Protein AF-A0A140GRF7-F1 (afdb_monomer)

Organism: Clostridium perfringens (NCBI:txid1502)

Nearest PDB structures (foldseek):
  6ee1-assembly1_D  TM=3.118E-01  e=5.012E+00  Mycobacterium tuberculosis CDC1551
  6ee1-assembly1_C  TM=3.138E-01  e=5.960E+00  Mycobacterium tuberculosis CDC1551
  3hdj-assembly1_B  TM=3.212E-01  e=6.315E+00  Bordetella pertussis

Foldseek 3Di:
DDDDDDPVVVVVVVVVVVVVVVVVVVVVVVVVVVVVVVVVVVVVVVVVVVVVVVVVVVVPPDPDPCCVPPVVVLLVVLLVVVPPAWDKDWDWLDAPQRKIKIWTHGRPDDPQKIWIWIWGDDPVVRFIKTFAPAFDDQPDDPPDSSNVRDDRGDIDTQDPDSVVNNVRTDIGHDD

Structure (mmCIF, N/CA/C/O backbone):
data_AF-A0A140GRF7-F1
#
_entry.id   AF-A0A140GRF7-F1
#
loop_
_atom_site.group_PDB
_atom_site.id
_atom_site.type_symbol
_atom_site.label_atom_id
_atom_site.label_alt_id
_atom_site.label_comp_id
_atom_site.label_asym_id
_atom_site.label_entity_id
_atom_site.label_seq_id
_atom_site.pdbx_PDB_ins_code
_atom_site.Cartn_x
_atom_site.Cartn_y
_atom_site.Cartn_z
_atom_site.occupancy
_atom_site.B_iso_or_equiv
_atom_site.auth_seq_id
_atom_site.auth_comp_id
_atom_site.auth_asym_id
_atom_site.auth_atom_id
_atom_site.pdbx_PDB_model_num
ATOM 1 N N . MET A 1 1 ? -30.988 18.432 70.268 1.00 52.75 1 MET A N 1
ATOM 2 C CA . MET A 1 1 ? -31.662 17.117 70.269 1.00 52.75 1 MET A CA 1
ATOM 3 C C . MET A 1 1 ? -32.987 17.301 70.983 1.00 52.75 1 MET A C 1
ATOM 5 O O . MET A 1 1 ? -32.972 17.925 72.034 1.00 52.75 1 MET A O 1
ATOM 9 N N . LYS A 1 2 ? -34.113 16.881 70.394 1.00 61.62 2 LYS A N 1
ATOM 10 C CA . LYS A 1 2 ? -35.388 16.834 71.127 1.00 61.62 2 LYS A CA 1
ATOM 11 C C . LYS A 1 2 ? -35.258 15.767 72.218 1.00 61.62 2 LYS A C 1
ATOM 13 O O . LYS A 1 2 ? -34.763 14.684 71.921 1.00 61.62 2 LYS A O 1
ATOM 18 N N . GLU A 1 3 ? -35.646 16.080 73.451 1.00 64.44 3 GLU A N 1
ATOM 19 C CA . GLU A 1 3 ? -35.805 15.063 74.495 1.00 64.44 3 GLU A CA 1
ATOM 20 C C . GLU A 1 3 ? -37.035 14.222 74.158 1.00 64.44 3 GLU A C 1
ATOM 22 O O . GLU A 1 3 ? -38.134 14.754 74.007 1.00 64.44 3 GLU A O 1
ATOM 27 N N . ILE A 1 4 ? -36.817 12.923 73.967 1.00 63.06 4 ILE A N 1
ATOM 28 C CA . ILE A 1 4 ? -37.869 11.948 73.702 1.00 63.06 4 ILE A CA 1
ATOM 29 C C . ILE A 1 4 ? -38.351 11.440 75.059 1.00 63.06 4 ILE A C 1
ATOM 31 O O . ILE A 1 4 ? -37.579 10.835 75.802 1.00 63.06 4 ILE A O 1
ATOM 35 N N . ASN A 1 5 ? -39.612 11.701 75.391 1.00 72.19 5 ASN A N 1
ATOM 36 C CA . ASN A 1 5 ? -40.144 11.525 76.744 1.00 72.19 5 ASN A CA 1
ATOM 37 C C . ASN A 1 5 ? -41.059 10.301 76.876 1.00 72.19 5 ASN A C 1
ATOM 39 O O . ASN A 1 5 ? -41.573 10.028 77.962 1.00 72.19 5 ASN A O 1
ATOM 43 N N . SER A 1 6 ? -41.270 9.535 75.798 1.00 85.06 6 SER A N 1
ATOM 44 C CA . SER A 1 6 ? -42.058 8.301 75.855 1.00 85.06 6 SER A CA 1
ATOM 45 C C . SER A 1 6 ? -41.607 7.229 74.862 1.00 85.06 6 SER A C 1
ATOM 47 O O . SER A 1 6 ? -41.102 7.514 73.777 1.00 85.06 6 SER A O 1
ATOM 49 N N . LEU A 1 7 ? -41.884 5.967 75.199 1.00 84.50 7 LEU A N 1
ATOM 50 C CA . LEU A 1 7 ? -41.664 4.821 74.312 1.00 84.50 7 LEU A CA 1
ATOM 51 C C . LEU A 1 7 ? -42.411 4.961 72.971 1.00 84.50 7 LEU A C 1
ATOM 53 O O . LEU A 1 7 ? -41.923 4.503 71.942 1.00 84.50 7 LEU A O 1
ATOM 57 N N . SER A 1 8 ? -43.575 5.616 72.973 1.00 87.69 8 SER A N 1
ATOM 58 C CA . SER A 1 8 ? -44.377 5.826 71.762 1.00 87.69 8 SER A CA 1
ATOM 59 C C . SER A 1 8 ? -43.686 6.730 70.735 1.00 87.69 8 SER A C 1
ATOM 61 O O . SER A 1 8 ? -43.761 6.471 69.537 1.00 87.69 8 SER A O 1
ATOM 63 N N . GLU A 1 9 ? -42.948 7.741 71.196 1.00 86.31 9 GLU A N 1
ATOM 64 C CA . GLU A 1 9 ? -42.172 8.631 70.330 1.00 86.31 9 GLU A CA 1
ATOM 65 C C . GLU A 1 9 ? -40.970 7.897 69.717 1.00 86.31 9 GLU A C 1
ATOM 67 O O . GLU A 1 9 ? -40.726 8.037 68.521 1.00 86.31 9 GLU A O 1
ATOM 72 N N . ILE A 1 10 ? -40.295 7.036 70.492 1.00 85.94 10 ILE A N 1
ATOM 73 C CA . ILE A 1 10 ? -39.202 6.177 69.998 1.00 85.94 10 ILE A CA 1
ATOM 74 C C . ILE A 1 10 ? -39.708 5.229 68.900 1.00 85.94 10 ILE A C 1
ATOM 76 O O . ILE A 1 10 ? -39.073 5.092 67.855 1.00 85.94 10 ILE A O 1
ATOM 80 N N . ILE A 1 11 ? -40.860 4.583 69.115 1.00 89.88 11 ILE A N 1
ATOM 81 C CA . ILE A 1 11 ? -41.463 3.665 68.134 1.00 89.88 11 ILE A CA 1
ATOM 82 C C . ILE A 1 11 ? -41.846 4.410 66.848 1.00 89.88 11 ILE A C 1
ATOM 84 O O . ILE A 1 11 ? -41.610 3.898 65.751 1.00 89.88 11 ILE A O 1
ATOM 88 N N . ASN A 1 12 ? -42.394 5.622 66.964 1.00 90.31 12 ASN A N 1
ATOM 89 C CA . ASN A 1 12 ? -42.748 6.439 65.804 1.00 90.31 12 ASN A CA 1
ATOM 90 C C . ASN A 1 12 ? -41.513 6.880 65.006 1.00 90.31 12 ASN A C 1
ATOM 92 O O . ASN A 1 12 ? -41.519 6.762 63.782 1.00 90.31 12 ASN A O 1
ATOM 96 N N . GLU A 1 13 ? -40.441 7.336 65.662 1.00 88.38 13 GLU A N 1
ATOM 97 C CA . GLU A 1 13 ? -39.194 7.693 64.969 1.00 88.38 13 GLU A CA 1
ATOM 98 C C . GLU A 1 13 ? -38.559 6.487 64.268 1.00 88.38 13 GLU A C 1
ATOM 100 O O . GLU A 1 13 ? -38.152 6.594 63.111 1.00 88.38 13 GLU A O 1
ATOM 105 N N . TYR A 1 14 ? -38.532 5.323 64.925 1.00 89.19 14 TYR A N 1
ATOM 106 C CA . TYR A 1 14 ? -38.037 4.093 64.310 1.00 89.19 14 TYR A CA 1
ATOM 107 C C . TYR A 1 14 ? -38.872 3.689 63.088 1.00 89.19 14 TYR A C 1
ATOM 109 O O . TYR A 1 14 ? -38.311 3.336 62.054 1.00 89.19 14 TYR A O 1
ATOM 117 N N . SER A 1 15 ? -40.202 3.793 63.174 1.00 91.44 15 SER A N 1
ATOM 118 C CA . SER A 1 15 ? -41.106 3.468 62.061 1.00 91.44 15 SER A CA 1
ATOM 119 C C . SER A 1 15 ? -40.879 4.386 60.855 1.00 91.44 15 SER A C 1
ATOM 121 O O . SER A 1 15 ? -40.765 3.902 59.731 1.00 91.44 15 SER A O 1
ATOM 123 N N . LEU A 1 16 ? -40.714 5.694 61.088 1.00 92.25 16 LEU A N 1
ATOM 124 C CA . LEU A 1 16 ? -40.375 6.662 60.038 1.00 92.25 16 LEU A CA 1
ATOM 125 C C . LEU A 1 16 ? -39.016 6.366 59.392 1.00 92.25 16 LEU A C 1
ATOM 127 O O . LEU A 1 16 ? -38.843 6.529 58.184 1.00 92.25 16 LEU A O 1
ATOM 131 N N . GLU A 1 17 ? -38.033 5.936 60.180 1.00 91.50 17 GLU A N 1
ATOM 132 C CA . GLU A 1 17 ? -36.715 5.592 59.652 1.00 91.50 17 GLU A CA 1
ATOM 133 C C . GLU A 1 17 ? -36.764 4.295 58.826 1.00 91.50 17 GLU A C 1
ATOM 135 O O . GLU A 1 17 ? -36.156 4.227 57.757 1.00 91.50 17 GLU A O 1
ATOM 140 N N . VAL A 1 18 ? -37.550 3.299 59.249 1.00 92.44 18 VAL A N 1
ATOM 141 C CA . VAL A 1 18 ? -37.815 2.069 58.480 1.00 92.44 18 VAL A CA 1
ATOM 142 C C . VAL A 1 18 ? -38.468 2.392 57.131 1.00 92.44 18 VAL A C 1
ATOM 144 O O . VAL A 1 18 ? -38.033 1.858 56.109 1.00 92.44 18 VAL A O 1
ATOM 147 N N . GLU A 1 19 ? -39.450 3.298 57.096 1.00 92.75 19 GLU A N 1
ATOM 148 C CA . GLU A 1 19 ? -40.074 3.761 55.847 1.00 92.75 19 GLU A CA 1
ATOM 149 C C . GLU A 1 19 ? -39.051 4.428 54.916 1.00 92.75 19 GLU A C 1
ATOM 151 O O . GLU A 1 19 ? -38.924 4.034 53.754 1.00 92.75 19 GLU A O 1
ATOM 156 N N . ARG A 1 20 ? -38.227 5.351 55.431 1.00 91.31 20 ARG A N 1
ATOM 157 C CA . ARG A 1 20 ? -37.149 5.993 54.652 1.00 91.31 20 ARG A CA 1
ATOM 158 C C . ARG A 1 20 ? -36.136 4.988 54.110 1.00 91.31 20 ARG A C 1
ATOM 160 O O . ARG A 1 20 ? -35.628 5.154 52.998 1.00 91.31 20 ARG A O 1
ATOM 167 N N . PHE A 1 21 ? -35.794 3.963 54.890 1.00 92.62 21 PHE A N 1
ATOM 168 C CA . PHE A 1 21 ? -34.916 2.888 54.431 1.00 92.62 21 PHE A CA 1
ATOM 169 C C . PHE A 1 21 ? -35.569 2.058 53.323 1.00 92.62 21 PHE A C 1
ATOM 171 O O . PHE A 1 21 ? -34.885 1.726 52.352 1.00 92.62 21 PHE A O 1
ATOM 178 N N . SER A 1 22 ? -36.869 1.772 53.428 1.00 93.19 22 SER A N 1
ATOM 179 C CA . SER A 1 22 ? -37.621 1.082 52.376 1.00 93.19 22 SER A CA 1
ATOM 180 C C . SER A 1 22 ? -37.616 1.882 51.072 1.00 93.19 22 SER A C 1
ATOM 182 O O . SER A 1 22 ? -37.253 1.343 50.030 1.00 93.19 22 SER A O 1
ATOM 184 N N . GLU A 1 23 ? -37.908 3.185 51.126 1.00 93.62 23 GLU A N 1
ATOM 185 C CA . GLU A 1 23 ? -37.894 4.059 49.943 1.00 93.62 23 GLU A CA 1
ATOM 186 C C . GLU A 1 23 ? -36.517 4.100 49.267 1.00 93.62 23 GLU A C 1
ATOM 188 O O . GLU A 1 23 ? -36.402 3.999 48.042 1.00 93.62 23 GLU A O 1
ATOM 193 N N . LYS A 1 24 ? -35.441 4.209 50.061 1.00 93.69 24 LYS A N 1
ATOM 194 C CA . LYS A 1 24 ? -34.067 4.152 49.542 1.00 93.69 24 LYS A CA 1
ATOM 195 C C . LYS A 1 24 ? -33.787 2.814 48.867 1.00 93.69 24 LYS A C 1
ATOM 197 O O . LYS A 1 24 ? -33.203 2.806 47.783 1.00 93.69 24 LYS A O 1
ATOM 202 N N . ARG A 1 25 ? -34.196 1.698 49.480 1.00 92.75 25 ARG A N 1
ATOM 203 C CA . ARG A 1 25 ? -34.016 0.356 48.912 1.00 92.75 25 ARG A CA 1
ATOM 204 C C . ARG A 1 25 ? -34.701 0.240 47.551 1.00 92.75 25 ARG A C 1
ATOM 206 O O . ARG A 1 25 ? -34.059 -0.202 46.604 1.00 92.75 25 ARG A O 1
ATOM 213 N N . ASP A 1 26 ? -35.931 0.728 47.429 1.00 95.12 26 ASP A N 1
ATOM 214 C CA . ASP A 1 26 ? -36.697 0.672 46.180 1.00 95.12 26 ASP A CA 1
ATOM 215 C C . ASP A 1 26 ? -36.046 1.503 45.059 1.00 95.12 26 ASP A C 1
ATOM 217 O O . ASP A 1 26 ? -36.032 1.097 43.893 1.00 95.12 26 ASP A O 1
ATOM 221 N N . ILE A 1 27 ? -35.461 2.663 45.389 1.00 94.75 27 ILE A N 1
ATOM 222 C CA . ILE A 1 27 ? -34.687 3.474 44.432 1.00 94.75 27 ILE A CA 1
ATOM 223 C C . ILE A 1 27 ? -33.435 2.719 43.972 1.00 94.75 27 ILE A C 1
ATOM 225 O O . ILE A 1 27 ? -33.131 2.699 42.775 1.00 94.75 27 ILE A O 1
ATOM 229 N N . TYR A 1 28 ? -32.704 2.096 44.901 1.00 93.94 28 TYR A N 1
ATOM 230 C CA . TYR A 1 28 ? -31.536 1.282 44.564 1.00 93.94 28 TYR A CA 1
ATOM 231 C C . TYR A 1 28 ? -31.912 0.108 43.663 1.00 93.94 28 TYR A C 1
ATOM 233 O O . TYR A 1 28 ? -31.258 -0.101 42.646 1.00 93.94 28 TYR A O 1
ATOM 241 N N . GLU A 1 29 ? -32.988 -0.604 43.978 1.00 95.88 29 GLU A N 1
ATOM 242 C CA . GLU A 1 29 ? -33.438 -1.767 43.215 1.00 95.88 29 GLU A CA 1
ATOM 243 C C . GLU A 1 29 ? -33.855 -1.385 41.786 1.00 95.88 29 GLU A C 1
ATOM 245 O O . GLU A 1 29 ? -33.417 -2.013 40.820 1.00 95.88 29 GLU A O 1
ATOM 250 N N . LYS A 1 30 ? -34.572 -0.264 41.613 1.00 95.44 30 LYS A N 1
ATOM 251 C CA . LYS A 1 30 ? -34.867 0.297 40.280 1.00 95.44 30 LYS A CA 1
ATOM 252 C C . LYS A 1 30 ? -33.601 0.661 39.504 1.00 95.44 30 LYS A C 1
ATOM 254 O O . LYS A 1 30 ? -33.528 0.444 38.292 1.00 95.44 30 LYS A O 1
ATOM 259 N N . ASN A 1 31 ? -32.599 1.226 40.178 1.00 94.75 31 ASN A N 1
A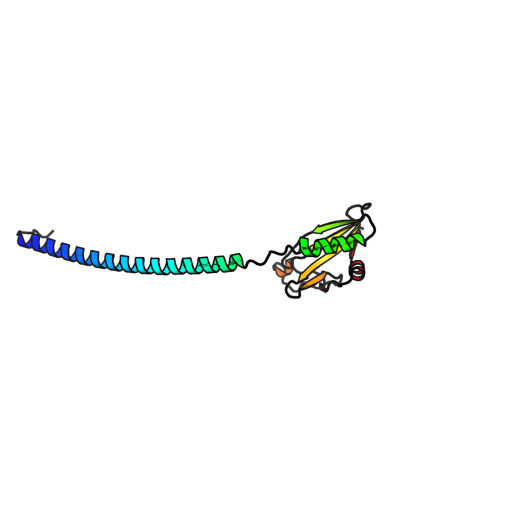TOM 260 C CA . ASN A 1 31 ? -31.328 1.556 39.541 1.00 94.75 31 ASN A CA 1
ATOM 261 C C . ASN A 1 31 ? -30.571 0.296 39.117 1.00 94.75 31 ASN A C 1
ATOM 263 O O . ASN A 1 31 ? -30.059 0.272 37.999 1.00 94.75 31 ASN A O 1
ATOM 267 N N . VAL A 1 32 ? -30.531 -0.744 39.952 1.00 95.50 32 VAL A N 1
ATOM 268 C CA . VAL A 1 32 ? -29.908 -2.035 39.620 1.00 95.50 32 VAL A CA 1
ATOM 269 C C . VAL A 1 32 ? -30.554 -2.622 38.366 1.00 95.50 32 VAL A C 1
ATOM 271 O O . VAL A 1 32 ? -29.853 -2.839 37.379 1.00 95.50 32 VAL A O 1
ATOM 274 N N . GLN A 1 33 ? -31.885 -2.722 38.330 1.00 96.00 33 GLN A N 1
ATOM 275 C CA . GLN A 1 33 ? -32.622 -3.233 37.165 1.00 96.00 33 GLN A CA 1
ATOM 276 C C . GLN A 1 33 ? -32.327 -2.437 35.884 1.00 96.00 33 GLN A C 1
ATOM 278 O O . GLN A 1 33 ? -32.138 -3.003 34.804 1.00 96.00 33 GLN A O 1
ATOM 283 N N . LYS A 1 34 ? -32.239 -1.103 35.985 1.00 95.88 34 LYS A N 1
ATOM 284 C CA . LYS A 1 34 ? -31.875 -0.245 34.847 1.00 95.88 34 LYS A CA 1
ATOM 285 C C . LYS A 1 34 ? -30.465 -0.548 34.330 1.00 95.88 34 LYS A C 1
ATOM 287 O O . LYS A 1 34 ? -30.255 -0.556 33.116 1.00 95.88 34 LYS A O 1
ATOM 292 N N . HIS A 1 35 ? -29.501 -0.773 35.221 1.00 95.62 35 HIS A N 1
ATOM 293 C CA . HIS A 1 35 ? -28.127 -1.089 34.830 1.00 95.62 35 HIS A CA 1
ATOM 294 C C . HIS A 1 35 ? -28.012 -2.502 34.254 1.00 95.62 35 HIS A C 1
ATOM 296 O O . HIS A 1 35 ? -27.353 -2.669 33.233 1.00 95.62 35 HIS A O 1
ATOM 302 N N . GLU A 1 36 ? -28.709 -3.489 34.815 1.00 97.12 36 GLU A N 1
ATOM 303 C CA . GLU A 1 36 ? -28.775 -4.851 34.267 1.00 97.12 36 GLU A CA 1
ATOM 304 C C . GLU A 1 36 ? -29.333 -4.861 32.837 1.00 97.12 36 GLU A C 1
ATOM 306 O O . GLU A 1 36 ? -28.758 -5.479 31.938 1.00 97.12 36 GLU A O 1
ATOM 311 N N . ALA A 1 37 ? -30.397 -4.092 32.582 1.00 95.81 37 ALA A N 1
ATOM 312 C CA . ALA A 1 37 ? -30.950 -3.939 31.238 1.00 95.81 37 ALA A CA 1
ATOM 313 C C . ALA A 1 37 ? -29.947 -3.298 30.258 1.00 95.81 37 ALA A C 1
ATOM 315 O O . ALA A 1 37 ? -29.867 -3.699 29.092 1.00 95.81 37 ALA A O 1
ATOM 316 N N . LEU A 1 38 ? -29.162 -2.315 30.716 1.00 96.62 38 LEU A N 1
ATOM 317 C CA . LEU A 1 38 ? -28.105 -1.697 29.911 1.00 96.62 38 LEU A CA 1
ATOM 318 C C . LEU A 1 38 ? -26.962 -2.673 29.622 1.00 96.62 38 LEU A C 1
ATOM 320 O O . LEU A 1 38 ? -26.524 -2.745 28.474 1.00 96.62 38 LEU A O 1
ATOM 324 N N . ILE A 1 39 ? -26.513 -3.434 30.621 1.00 96.69 39 ILE A N 1
ATOM 325 C CA . ILE A 1 39 ? -25.478 -4.464 30.465 1.00 96.69 39 ILE A CA 1
ATOM 326 C C . ILE A 1 39 ? -25.928 -5.476 29.411 1.00 96.69 39 ILE A C 1
ATOM 328 O O . ILE A 1 39 ? -25.243 -5.637 28.403 1.00 96.69 39 ILE A O 1
ATOM 332 N N . SER A 1 40 ? -27.133 -6.036 29.551 1.00 97.00 40 SER A N 1
ATOM 333 C CA . SER A 1 40 ? -27.671 -7.007 28.589 1.00 97.00 40 SER A CA 1
ATOM 334 C C . SER A 1 40 ? -27.768 -6.439 27.166 1.00 97.00 40 SER A C 1
ATOM 336 O O . SER A 1 40 ? -27.471 -7.120 26.179 1.00 97.00 40 SER A O 1
ATOM 338 N N . LYS A 1 41 ? -28.147 -5.161 27.026 1.00 96.81 41 LYS A N 1
ATOM 339 C CA . LYS A 1 41 ? -28.171 -4.477 25.726 1.00 96.81 41 LYS A CA 1
ATOM 340 C C . LYS A 1 41 ? -26.771 -4.373 25.114 1.00 96.81 41 LYS A C 1
ATOM 342 O O . LYS A 1 41 ? -26.615 -4.631 23.919 1.00 96.81 41 LYS A O 1
ATOM 347 N N . TYR A 1 42 ? -25.770 -3.975 25.896 1.00 97.06 42 TYR A N 1
ATOM 348 C CA . TYR A 1 42 ? -24.403 -3.818 25.402 1.00 97.06 42 TYR A CA 1
ATOM 349 C C . TYR A 1 42 ? -23.717 -5.155 25.123 1.00 97.06 42 TYR A C 1
ATOM 351 O O . TYR A 1 42 ? -23.004 -5.248 24.130 1.00 97.06 42 TYR A O 1
AT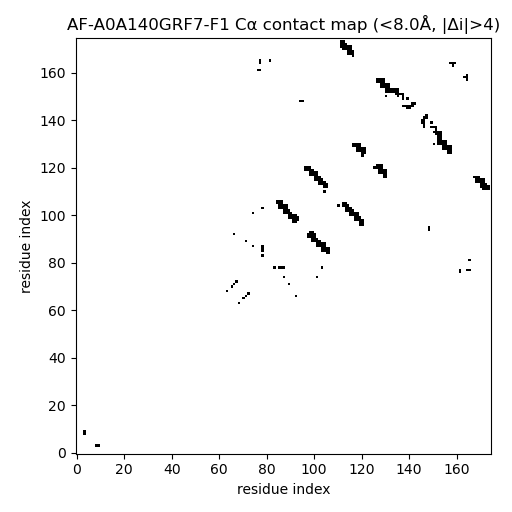OM 359 N N . GLU A 1 43 ? -23.983 -6.200 25.904 1.00 97.56 43 GLU A N 1
ATOM 360 C CA . GLU A 1 43 ? -23.493 -7.556 25.631 1.00 97.56 43 GLU A CA 1
ATOM 361 C C . GLU A 1 43 ? -23.958 -8.053 24.259 1.00 97.56 43 GLU A C 1
ATOM 363 O O . GLU A 1 43 ? -23.141 -8.484 23.445 1.00 97.56 43 GLU A O 1
ATOM 368 N N . LYS A 1 44 ? -25.249 -7.882 23.938 1.00 96.12 44 LYS A N 1
ATOM 369 C CA . LYS A 1 44 ? -25.786 -8.210 22.605 1.00 96.12 44 LYS A CA 1
ATOM 370 C C . LYS A 1 44 ? -25.114 -7.403 21.491 1.00 96.12 44 LYS A C 1
ATOM 372 O O . LYS A 1 44 ? -24.868 -7.926 20.405 1.00 96.12 44 LYS A O 1
ATOM 377 N N . LEU A 1 45 ? -24.811 -6.129 21.746 1.00 96.69 45 LEU A N 1
ATOM 378 C CA . LEU A 1 45 ? -24.127 -5.265 20.782 1.00 96.69 45 LEU A CA 1
ATOM 379 C C . LEU A 1 45 ? -22.676 -5.714 20.547 1.00 96.69 45 LEU A C 1
ATOM 381 O O . LEU A 1 45 ? -22.218 -5.738 19.406 1.00 96.69 45 LEU A O 1
ATOM 385 N N . ILE A 1 46 ? -21.962 -6.070 21.618 1.00 96.62 46 ILE A N 1
ATOM 386 C CA . ILE A 1 46 ? -20.593 -6.592 21.560 1.00 96.62 46 ILE A CA 1
ATOM 387 C C . ILE A 1 46 ? -20.570 -7.877 20.740 1.00 96.62 46 ILE A C 1
ATOM 389 O O . ILE A 1 46 ? -19.735 -8.000 19.847 1.00 96.62 46 ILE A O 1
ATOM 393 N N . GLU A 1 47 ? -21.505 -8.793 20.987 1.00 96.75 47 GLU A N 1
ATOM 394 C CA . GLU A 1 47 ? -21.561 -10.062 20.265 1.00 96.75 47 GLU A CA 1
ATOM 395 C C . GLU A 1 47 ? -21.847 -9.853 18.772 1.00 96.75 47 GLU A C 1
ATOM 397 O O . GLU A 1 47 ? -21.109 -10.338 17.916 1.00 96.75 47 GLU A O 1
ATOM 402 N N . SER A 1 48 ? -22.811 -8.986 18.441 1.00 95.38 48 SER A N 1
ATOM 403 C CA . SER A 1 48 ? -23.073 -8.598 17.048 1.00 95.38 48 SER A CA 1
ATOM 404 C C . SER A 1 48 ? -21.842 -7.995 16.356 1.00 95.38 48 SER A C 1
ATOM 406 O O . SER A 1 48 ? -21.583 -8.258 15.177 1.00 95.38 48 SER A O 1
ATOM 408 N N . HIS A 1 49 ? -21.063 -7.173 17.063 1.00 95.12 49 HIS A N 1
ATOM 409 C CA . HIS A 1 49 ? -19.831 -6.610 16.515 1.00 95.12 49 HIS A CA 1
ATOM 410 C C . HIS A 1 49 ? -18.722 -7.651 16.356 1.00 95.12 49 HIS A C 1
ATOM 412 O O . HIS A 1 49 ? -18.019 -7.602 15.346 1.00 95.12 49 HIS A O 1
ATOM 418 N N . LYS A 1 50 ? -18.584 -8.607 17.281 1.00 96.00 50 LYS A N 1
ATOM 419 C CA . LYS A 1 50 ? -17.634 -9.721 17.144 1.00 96.00 50 LYS A CA 1
ATOM 420 C C . LYS A 1 50 ? -17.930 -10.548 15.898 1.00 96.00 50 LYS A C 1
ATOM 422 O O . LYS A 1 50 ? -17.028 -10.734 15.086 1.00 96.00 50 LYS A O 1
ATOM 427 N N . GLU A 1 51 ? -19.188 -10.928 15.675 1.00 94.00 51 GLU A N 1
ATOM 428 C CA . GLU A 1 51 ? -19.587 -11.658 14.465 1.00 94.00 51 GLU A CA 1
ATOM 429 C C . GLU A 1 51 ? -19.276 -10.873 13.181 1.00 94.00 51 GLU A C 1
ATOM 431 O O . GLU A 1 51 ? -18.840 -11.437 12.175 1.00 94.00 51 GLU A O 1
ATOM 436 N N . LYS A 1 52 ? -19.494 -9.549 13.180 1.00 92.50 52 LYS A N 1
ATOM 437 C CA . LYS A 1 52 ? -19.142 -8.690 12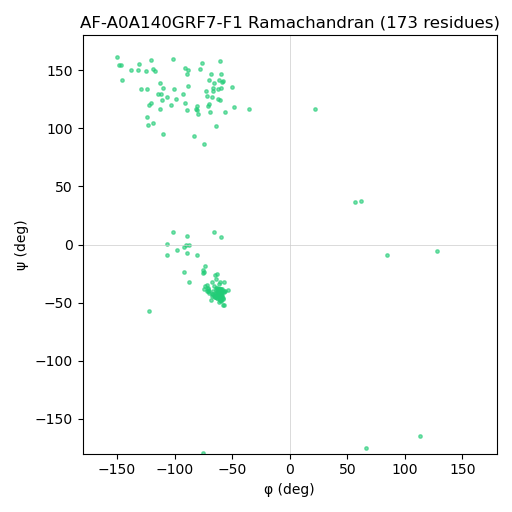.035 1.00 92.50 52 LYS A CA 1
ATOM 438 C C . LYS A 1 52 ? -17.635 -8.661 11.799 1.00 92.50 52 LYS A C 1
ATOM 440 O O . LYS A 1 52 ? -17.208 -8.769 10.651 1.00 92.50 52 LYS A O 1
ATOM 445 N N . ILE A 1 53 ? -16.839 -8.524 12.861 1.00 89.62 53 ILE A N 1
ATOM 446 C CA . ILE A 1 53 ? -15.374 -8.556 12.784 1.00 89.62 53 ILE A CA 1
ATOM 447 C C . ILE A 1 53 ? -14.905 -9.900 12.231 1.00 89.62 53 ILE A C 1
ATOM 449 O O . ILE A 1 53 ? -14.037 -9.914 11.364 1.00 89.62 53 ILE A O 1
ATOM 453 N N . GLU A 1 54 ? -15.492 -11.009 12.672 1.00 90.00 54 GLU A N 1
ATOM 454 C CA . GLU A 1 54 ? -15.157 -12.349 12.193 1.00 90.00 54 GLU A CA 1
ATOM 455 C C . GLU A 1 54 ? -15.511 -12.538 10.712 1.00 90.00 54 GLU A C 1
ATOM 457 O O . GLU A 1 54 ? -14.682 -12.974 9.915 1.00 90.00 54 GLU A O 1
ATOM 462 N N . LYS A 1 55 ? -16.702 -12.102 10.285 1.00 88.25 55 LYS A N 1
ATOM 463 C CA . LYS A 1 55 ? -17.087 -12.120 8.863 1.00 88.25 55 LYS A CA 1
ATOM 464 C C . LYS A 1 55 ? -16.147 -11.273 8.003 1.00 88.25 55 LYS A C 1
ATOM 466 O O . LYS A 1 55 ? -15.840 -11.656 6.876 1.00 88.25 55 LYS A O 1
ATOM 471 N N . LEU A 1 56 ? -15.693 -10.123 8.504 1.00 83.19 56 LEU A N 1
ATOM 472 C CA . LEU A 1 56 ? -14.734 -9.261 7.806 1.00 83.19 56 LEU A CA 1
ATOM 473 C C . LEU A 1 56 ? -13.314 -9.839 7.822 1.00 83.19 56 LEU A C 1
ATOM 475 O O . LEU A 1 56 ? -12.591 -9.703 6.837 1.00 83.19 56 LEU A O 1
ATOM 479 N N . SER A 1 57 ? -12.907 -10.497 8.909 1.00 78.56 57 SER A N 1
ATOM 480 C CA . SER A 1 57 ? -11.586 -11.110 9.034 1.00 78.56 57 SER A CA 1
ATOM 481 C C . SER A 1 57 ? -11.455 -12.340 8.136 1.00 78.56 57 SER A C 1
ATOM 483 O O . SER A 1 57 ? -10.438 -12.472 7.457 1.00 78.56 57 SER A O 1
ATOM 485 N N . ALA A 1 58 ? -12.505 -13.161 8.043 1.00 78.88 58 ALA A N 1
ATOM 486 C CA . ALA A 1 58 ? -12.603 -14.290 7.119 1.00 78.88 58 ALA A CA 1
ATOM 487 C C . ALA A 1 58 ? -12.598 -13.844 5.647 1.00 78.88 58 ALA A C 1
ATOM 489 O O . ALA A 1 58 ? -12.107 -14.555 4.776 1.00 78.88 58 ALA A O 1
ATOM 490 N N . LYS A 1 59 ? -13.106 -12.638 5.368 1.00 76.19 59 LYS A N 1
ATOM 491 C CA . LYS A 1 59 ? -13.095 -12.015 4.038 1.00 76.19 59 LYS A CA 1
ATOM 492 C C . LYS A 1 59 ? -11.846 -11.190 3.751 1.00 76.19 59 LYS A C 1
ATOM 494 O O . LYS A 1 59 ? -11.830 -10.505 2.730 1.00 76.19 59 LYS A O 1
ATOM 499 N N . LYS A 1 60 ? -10.817 -11.203 4.612 1.00 66.12 60 LYS A N 1
ATOM 500 C CA . LYS A 1 60 ? -9.594 -10.438 4.341 1.00 66.12 60 LYS A CA 1
ATOM 501 C C . LYS A 1 60 ? -9.037 -10.886 2.989 1.00 66.12 60 LYS A C 1
ATOM 503 O O . LYS A 1 60 ? -8.625 -12.043 2.873 1.00 66.12 60 LYS A O 1
ATOM 508 N N . PRO A 1 61 ? -9.026 -10.008 1.969 1.00 65.81 61 PRO A N 1
ATOM 509 C CA . PRO A 1 61 ? -8.439 -10.364 0.694 1.00 65.81 61 PRO A CA 1
ATOM 510 C C . PRO A 1 61 ? -6.987 -10.749 0.951 1.00 65.81 61 PRO A C 1
ATOM 512 O O . PRO A 1 61 ? -6.315 -10.143 1.798 1.00 65.81 61 PRO A O 1
ATOM 515 N N . LYS A 1 62 ? -6.513 -11.783 0.249 1.00 69.19 62 LYS A N 1
ATOM 516 C CA . LYS A 1 62 ? -5.100 -12.157 0.269 1.00 69.19 62 LYS A CA 1
ATOM 517 C C . LYS A 1 62 ? -4.308 -10.875 0.028 1.00 69.19 62 LYS A C 1
ATOM 519 O O . LYS A 1 62 ? -4.507 -10.216 -0.989 1.00 69.19 62 LYS A O 1
ATOM 524 N N . ARG A 1 63 ? -3.474 -10.479 0.994 1.00 69.44 63 ARG A N 1
ATOM 525 C CA . ARG A 1 63 ? -2.600 -9.316 0.825 1.00 69.44 63 ARG A CA 1
ATOM 526 C C . ARG A 1 63 ? -1.632 -9.664 -0.298 1.00 69.44 63 ARG A C 1
ATOM 528 O O . ARG A 1 63 ? -0.713 -10.447 -0.078 1.00 69.44 63 ARG A O 1
ATOM 535 N N . ILE A 1 64 ? -1.894 -9.139 -1.490 1.00 73.62 64 ILE A N 1
ATOM 536 C CA . ILE A 1 64 ? -1.012 -9.301 -2.641 1.00 73.62 64 ILE A CA 1
ATOM 537 C C . ILE A 1 64 ? 0.226 -8.468 -2.352 1.00 73.62 64 ILE A C 1
ATOM 539 O O . ILE A 1 64 ? 0.136 -7.257 -2.133 1.00 73.62 64 ILE A O 1
ATOM 543 N N . ASN A 1 65 ? 1.385 -9.114 -2.321 1.00 86.00 65 ASN A N 1
ATOM 544 C CA . ASN A 1 65 ? 2.638 -8.380 -2.260 1.00 86.00 65 ASN A CA 1
ATOM 545 C C . ASN A 1 65 ? 3.003 -7.976 -3.689 1.00 86.00 65 ASN A C 1
ATOM 547 O O . ASN A 1 65 ? 3.620 -8.756 -4.408 1.00 86.00 65 ASN A O 1
ATOM 551 N N . PHE A 1 66 ? 2.608 -6.768 -4.097 1.00 85.88 66 PHE A N 1
ATOM 552 C CA . PHE A 1 66 ? 2.805 -6.268 -5.461 1.00 85.88 66 PHE A CA 1
ATOM 553 C C . PHE A 1 66 ? 4.268 -6.358 -5.927 1.00 85.88 66 PHE A C 1
ATOM 555 O O . PHE A 1 66 ? 4.538 -6.768 -7.055 1.00 85.88 66 PHE A O 1
ATOM 562 N N . VAL A 1 67 ? 5.227 -6.069 -5.039 1.00 91.12 67 VAL A N 1
ATOM 563 C CA . VAL A 1 67 ? 6.658 -6.186 -5.357 1.00 91.12 67 VAL A CA 1
ATOM 564 C C . VAL A 1 67 ? 7.018 -7.629 -5.704 1.00 91.12 67 VAL A C 1
ATOM 566 O O . VAL A 1 67 ? 7.642 -7.885 -6.729 1.00 91.12 67 VAL A O 1
ATOM 569 N N . LYS A 1 68 ? 6.610 -8.586 -4.868 1.00 91.38 68 LYS A N 1
ATOM 570 C CA . LYS A 1 68 ? 6.963 -10.001 -5.036 1.00 91.38 68 LYS A CA 1
ATOM 571 C C . LYS A 1 68 ? 6.195 -10.677 -6.173 1.00 91.38 68 LYS A C 1
ATOM 573 O O . LYS A 1 68 ? 6.748 -11.534 -6.854 1.00 91.38 68 LYS A O 1
ATOM 578 N N . GLU A 1 69 ? 4.921 -10.340 -6.336 1.00 90.25 69 GLU A N 1
ATOM 579 C CA . GLU A 1 69 ? 4.001 -11.036 -7.244 1.00 90.25 69 GLU A CA 1
ATOM 580 C C . GLU A 1 69 ? 3.962 -10.418 -8.647 1.00 90.25 69 GLU A C 1
ATOM 582 O O . GLU A 1 69 ? 3.638 -11.130 -9.591 1.00 90.25 69 GLU A O 1
ATOM 587 N N . VAL A 1 70 ? 4.322 -9.138 -8.805 1.00 89.81 70 VAL A N 1
ATOM 588 C CA . VAL A 1 70 ? 4.251 -8.429 -10.096 1.00 89.81 70 VAL A CA 1
ATOM 589 C C . VAL A 1 70 ? 5.609 -7.872 -10.513 1.00 89.81 70 VAL A C 1
ATOM 591 O O . VAL A 1 70 ? 6.127 -8.235 -11.570 1.00 89.81 70 VAL A O 1
ATOM 594 N N . VAL A 1 71 ? 6.228 -7.036 -9.676 1.00 92.62 71 VAL A N 1
ATOM 595 C CA . VAL A 1 71 ? 7.468 -6.338 -10.059 1.00 92.62 71 VAL A CA 1
ATOM 596 C C . VAL A 1 71 ? 8.634 -7.305 -10.199 1.00 92.62 71 VAL A C 1
ATOM 598 O O . VAL A 1 71 ? 9.335 -7.278 -11.202 1.00 92.62 71 VAL A O 1
ATOM 601 N N . GLN A 1 72 ? 8.846 -8.201 -9.238 1.00 94.25 72 GLN A N 1
ATOM 602 C CA . GLN A 1 72 ? 9.986 -9.111 -9.269 1.00 94.25 72 GLN A CA 1
ATOM 603 C C . GLN A 1 72 ? 9.972 -10.053 -10.494 1.00 94.25 72 GLN A C 1
ATOM 605 O O . GLN A 1 72 ? 11.023 -10.184 -11.125 1.00 94.25 72 GLN A O 1
ATOM 610 N N . PRO A 1 73 ? 8.844 -10.684 -10.886 1.00 93.62 73 PRO A N 1
ATOM 611 C CA . PRO A 1 73 ? 8.759 -11.424 -12.147 1.00 93.62 73 PRO A CA 1
ATOM 612 C C . PRO A 1 73 ? 9.077 -10.568 -13.377 1.00 93.62 73 PRO A C 1
ATOM 614 O O . PRO A 1 73 ? 9.878 -10.988 -14.210 1.00 93.62 73 PRO A O 1
ATOM 617 N N . LEU A 1 74 ? 8.513 -9.360 -13.464 1.00 92.88 74 LEU A N 1
ATOM 618 C CA . LEU A 1 74 ? 8.769 -8.438 -14.571 1.00 92.88 74 LEU A CA 1
ATOM 619 C C . LEU A 1 74 ? 10.259 -8.086 -14.677 1.00 92.88 74 LEU A C 1
ATOM 621 O O . LEU A 1 74 ? 10.857 -8.200 -15.744 1.00 92.88 74 LEU A O 1
ATOM 625 N N . VAL A 1 75 ? 10.878 -7.712 -13.557 1.00 93.38 75 VAL A N 1
ATOM 626 C CA . VAL A 1 75 ? 12.295 -7.336 -13.495 1.00 93.38 75 VAL A CA 1
ATOM 627 C C . VAL A 1 75 ? 13.197 -8.492 -13.909 1.00 93.38 75 VAL A C 1
ATOM 629 O O . VAL A 1 75 ? 14.168 -8.264 -14.623 1.00 93.38 75 VAL A O 1
ATOM 632 N N . ARG A 1 76 ? 12.865 -9.736 -13.540 1.00 92.31 76 ARG A N 1
ATOM 633 C CA . ARG A 1 76 ? 13.603 -10.921 -14.010 1.00 92.31 76 ARG A CA 1
ATOM 634 C C . ARG A 1 76 ? 13.549 -11.052 -15.530 1.00 92.31 76 ARG A C 1
ATOM 636 O O . ARG A 1 76 ? 14.593 -11.207 -16.146 1.00 92.31 76 ARG A O 1
ATOM 643 N N . ILE A 1 77 ? 12.365 -10.907 -16.129 1.00 92.69 77 ILE A N 1
ATOM 644 C CA . ILE A 1 77 ? 12.191 -10.985 -17.588 1.00 92.69 77 ILE A CA 1
ATOM 645 C C . ILE A 1 77 ? 12.991 -9.884 -18.298 1.00 92.69 77 ILE A C 1
ATOM 647 O O . ILE A 1 77 ? 13.647 -10.147 -19.306 1.00 92.69 77 ILE A O 1
ATOM 651 N N . ILE A 1 78 ? 12.965 -8.656 -17.770 1.00 92.44 78 ILE A N 1
ATOM 652 C CA . ILE A 1 78 ? 13.750 -7.536 -18.308 1.00 92.44 78 ILE A CA 1
ATOM 653 C C . ILE A 1 78 ? 15.253 -7.828 -18.180 1.00 92.44 78 ILE A C 1
ATOM 655 O O . ILE A 1 78 ? 15.995 -7.661 -19.147 1.00 92.44 78 ILE A O 1
ATOM 659 N N . ASN A 1 79 ? 15.703 -8.302 -17.015 1.00 90.81 79 ASN A N 1
ATOM 660 C CA . ASN A 1 79 ? 17.108 -8.611 -16.751 1.00 90.81 79 ASN A CA 1
ATOM 661 C C . ASN A 1 79 ? 17.635 -9.741 -17.645 1.00 90.81 79 ASN A C 1
ATOM 663 O O . ASN A 1 79 ? 18.761 -9.667 -18.117 1.00 90.81 79 ASN A O 1
ATOM 667 N N . ASP A 1 80 ? 16.817 -10.753 -17.936 1.00 89.69 80 ASP A N 1
ATOM 668 C CA . ASP A 1 80 ? 17.185 -11.841 -18.848 1.00 89.69 80 ASP A CA 1
ATOM 669 C C . ASP A 1 80 ? 17.395 -11.348 -20.293 1.00 89.69 80 ASP A C 1
ATOM 671 O O . ASP A 1 80 ? 18.150 -11.953 -21.059 1.00 89.69 80 ASP A O 1
ATOM 675 N N . LYS A 1 81 ? 16.740 -10.242 -20.678 1.00 89.94 81 LYS A N 1
ATOM 676 C CA . LYS A 1 81 ? 16.894 -9.601 -21.994 1.00 89.94 81 LYS A CA 1
ATOM 677 C C . LYS A 1 81 ? 18.040 -8.595 -22.048 1.00 89.94 81 LYS A C 1
ATOM 679 O O . LYS A 1 81 ? 18.668 -8.453 -23.097 1.00 89.94 81 LYS A O 1
ATOM 684 N N . LEU A 1 82 ? 18.323 -7.909 -20.945 1.00 84.31 82 LEU A N 1
ATOM 685 C CA . LEU A 1 82 ? 19.513 -7.078 -20.780 1.00 84.31 82 LEU A CA 1
ATOM 686 C C . LEU A 1 82 ? 20.724 -7.997 -20.589 1.00 84.31 82 LEU A C 1
ATOM 688 O O . LEU A 1 82 ? 21.050 -8.316 -19.460 1.00 84.31 82 LEU A O 1
ATOM 692 N N . SER A 1 83 ? 21.346 -8.448 -21.684 1.00 67.88 83 SER A N 1
ATOM 693 C CA . SER A 1 83 ? 22.653 -9.137 -21.777 1.00 67.88 83 SER A CA 1
ATOM 694 C C . SER A 1 83 ? 23.160 -9.841 -20.500 1.00 67.88 83 SER A C 1
ATOM 696 O O . SER A 1 83 ? 23.494 -9.181 -19.516 1.00 67.88 83 SER A O 1
ATOM 698 N N . LYS A 1 84 ? 23.318 -11.174 -20.544 1.00 65.06 84 LYS A N 1
ATOM 699 C CA . LYS A 1 84 ? 23.796 -12.021 -19.427 1.00 65.06 84 LYS A CA 1
ATOM 700 C C . LYS A 1 84 ? 24.860 -11.325 -18.558 1.00 65.06 84 LYS A C 1
ATOM 702 O O . LYS A 1 84 ? 25.944 -11.039 -19.051 1.00 65.06 84 LYS A O 1
ATOM 707 N N . GLY A 1 85 ? 24.547 -11.098 -17.278 1.00 66.12 85 GLY A N 1
ATOM 708 C CA . GLY A 1 85 ? 25.494 -10.558 -16.291 1.00 66.12 85 GLY A CA 1
ATOM 709 C C . GLY A 1 85 ? 25.015 -9.339 -15.497 1.00 66.12 85 GLY A C 1
ATOM 710 O O . GLY A 1 85 ? 25.709 -8.928 -14.575 1.00 66.12 85 GLY A O 1
ATOM 711 N N . HIS A 1 86 ? 23.846 -8.767 -15.795 1.00 78.12 86 HIS A N 1
ATOM 712 C CA . HIS A 1 86 ? 23.292 -7.686 -14.974 1.00 78.12 86 HIS A CA 1
ATOM 713 C C . HIS A 1 86 ? 22.768 -8.223 -13.632 1.00 78.12 86 HIS A C 1
ATOM 715 O O . HIS A 1 86 ? 22.010 -9.201 -13.590 1.00 78.12 86 HIS A O 1
ATOM 721 N N . ARG A 1 87 ? 23.149 -7.560 -12.535 1.00 88.06 87 ARG A N 1
ATOM 722 C CA . ARG A 1 87 ? 22.452 -7.659 -11.246 1.00 88.06 87 ARG A CA 1
ATOM 723 C C . ARG A 1 87 ? 21.340 -6.614 -11.216 1.00 88.06 87 ARG A C 1
ATOM 725 O O . ARG A 1 87 ? 21.475 -5.554 -11.824 1.00 88.06 87 ARG A O 1
ATOM 732 N N . TYR A 1 88 ? 20.254 -6.883 -10.502 1.00 90.81 88 TYR A N 1
ATOM 733 C CA . TYR A 1 88 ? 19.182 -5.905 -10.331 1.00 90.81 88 TYR A CA 1
ATOM 734 C C . TYR A 1 88 ? 18.882 -5.640 -8.860 1.00 90.81 88 TYR A C 1
ATOM 736 O O . TYR A 1 88 ? 18.998 -6.527 -8.014 1.00 90.81 88 TYR A O 1
ATOM 744 N N . GLU A 1 89 ? 18.450 -4.418 -8.576 1.00 93.12 89 GLU A N 1
ATOM 745 C CA . GLU A 1 89 ? 17.994 -3.979 -7.261 1.00 93.12 89 GLU A CA 1
ATOM 746 C C . GLU A 1 89 ? 16.581 -3.420 -7.384 1.00 93.12 89 GLU A C 1
ATOM 748 O O . GLU A 1 89 ? 16.287 -2.642 -8.292 1.00 93.12 89 GLU A O 1
ATOM 753 N N . ILE A 1 90 ? 15.703 -3.823 -6.466 1.00 95.50 90 ILE A N 1
ATOM 754 C CA . ILE A 1 90 ? 14.339 -3.304 -6.360 1.00 95.50 90 ILE A CA 1
ATOM 755 C C . ILE A 1 90 ? 14.265 -2.520 -5.056 1.00 95.50 90 ILE A C 1
ATOM 757 O O . ILE A 1 90 ? 14.434 -3.085 -3.976 1.00 95.50 90 ILE A O 1
ATOM 761 N N . LEU A 1 91 ? 14.028 -1.221 -5.171 1.00 93.38 91 LEU A N 1
ATOM 762 C CA . LEU A 1 91 ? 14.011 -0.264 -4.076 1.00 93.38 91 LEU A CA 1
ATOM 763 C C . LEU A 1 91 ? 12.592 0.288 -3.912 1.00 93.38 91 LEU A C 1
ATOM 765 O O . LEU A 1 91 ? 11.976 0.728 -4.882 1.00 93.38 91 LEU A O 1
ATOM 769 N N . GLY A 1 92 ? 12.077 0.268 -2.683 1.00 89.94 92 GLY A N 1
ATOM 770 C CA . GLY A 1 92 ? 10.723 0.717 -2.350 1.00 89.94 92 GLY A CA 1
ATOM 771 C C . GLY A 1 92 ? 9.803 -0.423 -1.890 1.00 89.94 92 GLY A C 1
ATOM 772 O O . GLY A 1 92 ? 10.286 -1.505 -1.541 1.00 89.94 92 GLY A O 1
ATOM 773 N N . PRO A 1 93 ? 8.476 -0.201 -1.859 1.00 91.25 93 PRO A N 1
ATOM 774 C CA . PRO A 1 93 ? 7.774 0.997 -2.332 1.00 91.25 93 PRO A CA 1
ATOM 775 C C . PRO A 1 93 ? 8.051 2.251 -1.478 1.00 91.25 93 PRO A C 1
ATOM 777 O O . PRO A 1 93 ? 8.218 2.153 -0.263 1.00 91.25 93 PRO A O 1
ATOM 780 N N . TYR A 1 94 ? 8.072 3.424 -2.115 1.00 87.00 94 TYR A N 1
ATOM 781 C CA . TYR A 1 94 ? 8.275 4.738 -1.499 1.00 87.00 94 TYR A CA 1
ATOM 782 C C . TYR A 1 94 ? 7.067 5.656 -1.702 1.00 87.00 94 TYR A C 1
ATOM 784 O O . TYR A 1 94 ? 6.381 5.585 -2.721 1.00 87.00 94 TYR A O 1
ATOM 792 N N . GLY A 1 95 ? 6.855 6.569 -0.750 1.00 82.00 95 GLY A N 1
ATOM 793 C CA . GLY A 1 95 ? 5.824 7.603 -0.849 1.00 82.00 95 GLY A CA 1
ATOM 794 C C . GLY A 1 95 ? 4.390 7.064 -0.834 1.00 82.00 95 GLY A C 1
ATOM 795 O O . GLY A 1 95 ? 4.139 5.873 -0.645 1.00 82.00 95 GLY A O 1
ATOM 796 N N . LEU A 1 96 ? 3.429 7.970 -1.017 1.00 81.69 96 LEU A N 1
ATOM 797 C CA . LEU A 1 96 ? 1.996 7.641 -0.995 1.00 81.69 96 LEU A CA 1
ATOM 798 C C . LEU A 1 96 ? 1.509 6.913 -2.256 1.00 81.69 96 LEU A C 1
ATOM 800 O O . LEU A 1 96 ? 0.520 6.190 -2.196 1.00 81.69 96 LEU A O 1
ATOM 804 N N . ASN A 1 97 ? 2.208 7.078 -3.377 1.00 82.25 97 ASN A N 1
ATOM 805 C CA . ASN A 1 97 ? 1.908 6.413 -4.647 1.00 82.25 97 ASN A CA 1
ATOM 806 C C . ASN A 1 97 ? 2.571 5.030 -4.775 1.00 82.25 97 ASN A C 1
ATOM 808 O O . ASN A 1 97 ? 2.407 4.364 -5.793 1.00 82.25 97 ASN A O 1
ATOM 812 N N . GLY A 1 98 ? 3.331 4.593 -3.764 1.00 87.81 98 GLY A N 1
ATOM 813 C CA . GLY A 1 98 ? 3.992 3.292 -3.774 1.00 87.81 98 GLY A CA 1
ATOM 814 C C . GLY A 1 98 ? 5.011 3.140 -4.903 1.00 87.81 98 GLY A C 1
ATOM 815 O O . GLY A 1 98 ? 5.112 2.061 -5.481 1.00 87.81 98 GLY A O 1
ATOM 816 N N . ASN A 1 99 ? 5.743 4.210 -5.221 1.00 91.44 99 ASN A N 1
ATOM 817 C CA . ASN A 1 99 ? 6.762 4.232 -6.266 1.00 91.44 99 ASN A CA 1
ATOM 818 C C . ASN A 1 99 ? 7.868 3.200 -5.989 1.00 91.44 99 ASN A C 1
ATOM 820 O O . ASN A 1 99 ? 8.355 3.083 -4.863 1.00 91.44 99 ASN A O 1
ATOM 824 N N . ILE A 1 100 ? 8.267 2.453 -7.014 1.00 95.12 100 ILE A N 1
ATOM 825 C CA . ILE A 1 100 ? 9.304 1.425 -6.936 1.00 95.12 100 ILE A CA 1
ATOM 826 C C . ILE A 1 100 ? 10.399 1.754 -7.943 1.00 95.12 100 ILE A C 1
ATOM 828 O O . ILE A 1 100 ? 10.157 1.763 -9.148 1.00 95.12 100 ILE A O 1
ATOM 832 N N . LEU A 1 101 ? 11.621 1.95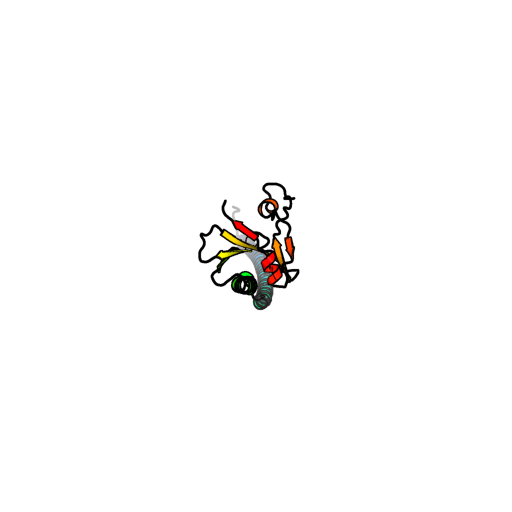6 -7.460 1.00 94.88 101 LEU A N 1
ATOM 833 C CA . LEU A 1 101 ? 12.793 2.152 -8.303 1.00 94.88 101 LEU A CA 1
ATOM 834 C C . LEU A 1 101 ? 13.456 0.801 -8.571 1.00 94.88 101 LEU A C 1
ATOM 836 O O . LEU A 1 101 ? 13.892 0.114 -7.648 1.00 94.88 101 LEU A O 1
ATOM 840 N N . VAL A 1 102 ? 13.574 0.439 -9.842 1.00 95.50 102 VAL A N 1
ATOM 841 C CA . VAL A 1 102 ? 14.324 -0.737 -10.281 1.00 95.50 102 VAL A CA 1
ATOM 842 C C . VAL A 1 102 ? 15.617 -0.279 -10.933 1.00 95.50 102 VAL A C 1
ATOM 844 O O . VAL A 1 102 ? 15.577 0.520 -11.867 1.00 95.50 102 VAL A O 1
ATOM 847 N N . LYS A 1 103 ? 16.749 -0.814 -10.477 1.00 94.06 103 LYS A N 1
ATOM 848 C CA . LYS A 1 103 ? 18.071 -0.599 -11.075 1.00 94.06 103 LYS A CA 1
ATOM 849 C C . LYS A 1 103 ? 18.586 -1.897 -11.687 1.00 94.06 103 LYS A C 1
ATOM 851 O O . LYS A 1 103 ? 18.463 -2.950 -11.072 1.00 94.06 103 LYS A O 1
ATOM 856 N N . PHE A 1 104 ? 19.202 -1.803 -12.856 1.00 92.69 104 PHE A N 1
ATOM 857 C CA . PHE A 1 104 ? 19.893 -2.870 -13.574 1.00 92.69 104 PHE A CA 1
ATOM 858 C C . PHE A 1 104 ? 21.361 -2.470 -13.718 1.00 92.69 104 PHE A C 1
ATOM 860 O O . PHE A 1 104 ? 21.700 -1.587 -14.510 1.00 92.69 104 PHE A O 1
ATOM 867 N N . ILE A 1 105 ? 22.214 -3.100 -12.921 1.00 89.62 105 ILE A N 1
ATOM 868 C CA . ILE A 1 105 ? 23.633 -2.783 -12.778 1.00 89.62 105 ILE A CA 1
ATOM 869 C C . ILE A 1 105 ? 24.425 -3.842 -13.559 1.00 89.62 105 ILE A C 1
ATOM 871 O O . ILE A 1 105 ? 24.292 -5.034 -13.256 1.00 89.62 105 ILE A O 1
ATOM 875 N N . PRO A 1 106 ? 25.216 -3.459 -14.573 1.00 86.44 106 PRO A N 1
ATOM 876 C CA . PRO A 1 106 ? 26.087 -4.390 -15.285 1.00 86.44 106 PRO A CA 1
ATOM 877 C C . PRO A 1 106 ? 27.080 -5.057 -14.321 1.00 86.44 106 PRO A C 1
ATOM 879 O O . PRO A 1 106 ? 27.612 -4.400 -13.430 1.00 86.44 106 PRO A O 1
ATOM 882 N N . GLY A 1 107 ? 27.330 -6.358 -14.489 1.00 74.56 107 GLY A N 1
ATOM 883 C CA . GLY A 1 107 ? 28.154 -7.144 -13.559 1.00 74.56 107 GLY A CA 1
ATOM 884 C C . GLY A 1 107 ? 29.617 -6.701 -13.444 1.00 74.56 107 GLY A C 1
ATOM 885 O O . GLY A 1 107 ? 30.213 -6.900 -12.390 1.00 74.56 107 GLY A O 1
ATOM 886 N N . ASP A 1 108 ? 30.155 -6.060 -14.485 1.00 70.38 108 ASP A N 1
ATOM 887 C CA . ASP A 1 108 ? 31.557 -5.623 -14.565 1.00 70.38 108 ASP A CA 1
ATOM 888 C C . ASP A 1 108 ? 31.742 -4.115 -14.289 1.00 70.38 108 ASP A C 1
ATOM 890 O O . ASP A 1 108 ? 32.813 -3.565 -14.548 1.00 70.38 108 ASP A O 1
ATOM 894 N N . CYS A 1 109 ? 30.705 -3.417 -13.811 1.00 63.59 109 CYS A N 1
ATOM 895 C CA . CYS A 1 109 ? 30.727 -1.966 -13.615 1.00 63.59 109 CYS A CA 1
ATOM 896 C C . CYS A 1 109 ? 30.566 -1.569 -12.143 1.00 63.59 109 CYS A C 1
ATOM 898 O O . CYS A 1 109 ? 29.855 -2.220 -11.373 1.00 63.59 109 CYS A O 1
ATOM 900 N N . ASP A 1 110 ? 31.182 -0.443 -11.775 1.00 62.28 110 ASP A N 1
ATOM 901 C CA . ASP A 1 110 ? 30.910 0.233 -10.507 1.00 62.28 110 ASP A CA 1
ATOM 902 C C . ASP A 1 110 ? 29.427 0.647 -10.430 1.00 62.28 110 ASP A C 1
ATOM 904 O O . ASP A 1 110 ? 28.770 0.841 -11.455 1.00 62.28 110 ASP A O 1
ATOM 908 N N . GLU A 1 111 ? 28.892 0.852 -9.219 1.00 65.25 111 GLU A N 1
ATOM 909 C CA . GLU A 1 111 ? 27.472 1.185 -8.936 1.00 65.25 111 GLU A CA 1
ATOM 910 C C . GLU A 1 111 ? 26.950 2.490 -9.580 1.00 65.25 111 GLU A C 1
ATOM 912 O O . GLU A 1 111 ? 25.841 2.948 -9.296 1.00 65.25 111 GLU A O 1
ATOM 917 N N . TYR A 1 112 ? 27.757 3.113 -10.429 1.00 69.38 112 TYR A N 1
ATOM 918 C CA . TYR A 1 112 ? 27.599 4.450 -10.967 1.00 69.38 112 TYR A CA 1
ATOM 919 C C . TYR A 1 112 ? 27.179 4.491 -12.442 1.00 69.38 112 TYR A C 1
ATOM 921 O O . TYR A 1 112 ? 26.789 5.562 -12.898 1.00 69.38 112 TYR A O 1
ATOM 929 N N . ASP A 1 113 ? 27.181 3.353 -13.144 1.00 85.12 113 ASP A N 1
ATOM 930 C CA . ASP A 1 113 ? 26.642 3.216 -14.503 1.00 85.12 113 ASP A CA 1
ATOM 931 C C . ASP A 1 113 ? 25.568 2.121 -14.521 1.00 85.12 113 ASP A C 1
ATOM 933 O O . ASP A 1 113 ? 25.865 0.928 -14.502 1.00 85.12 113 ASP A O 1
ATOM 937 N N . TYR A 1 114 ? 24.292 2.512 -14.537 1.00 89.12 114 TYR A N 1
ATOM 938 C CA . TYR A 1 114 ? 23.184 1.555 -14.492 1.00 89.12 114 TYR A CA 1
ATOM 939 C C . TYR A 1 114 ? 21.968 2.023 -15.280 1.00 89.12 114 TYR A C 1
ATOM 941 O O . TYR A 1 114 ? 21.720 3.218 -15.459 1.00 89.12 114 TYR A O 1
ATOM 949 N N . LYS A 1 115 ? 21.167 1.056 -15.730 1.00 92.50 115 LYS A N 1
ATOM 950 C CA . LYS A 1 115 ? 19.837 1.333 -16.274 1.00 92.50 115 LYS A CA 1
ATOM 951 C C . LYS A 1 115 ? 18.804 1.315 -15.163 1.00 92.50 115 LYS A C 1
ATOM 953 O O . LYS A 1 115 ? 18.942 0.548 -14.217 1.00 92.50 115 LYS A O 1
ATOM 958 N N . TYR A 1 116 ? 17.763 2.128 -15.254 1.00 94.06 116 TYR A N 1
ATOM 959 C CA . TYR A 1 116 ? 16.718 2.144 -14.240 1.00 94.06 116 TYR A CA 1
ATOM 960 C C . TYR A 1 116 ? 15.348 2.518 -14.791 1.00 94.06 116 TYR A C 1
ATOM 962 O O . TYR A 1 116 ? 15.216 3.106 -15.865 1.00 94.06 116 TYR A O 1
ATOM 970 N N . ILE A 1 117 ? 14.322 2.178 -14.019 1.00 96.00 117 ILE A N 1
ATOM 971 C CA . ILE A 1 117 ? 12.938 2.578 -14.250 1.00 96.00 117 ILE A CA 1
ATOM 972 C C . ILE A 1 117 ? 12.244 2.783 -12.904 1.00 96.00 117 ILE A C 1
ATOM 974 O O . ILE A 1 117 ? 12.492 2.041 -11.954 1.00 96.00 117 ILE A O 1
ATOM 978 N N . ASN A 1 118 ? 11.391 3.801 -12.817 1.00 95.31 118 ASN A N 1
ATOM 979 C CA . ASN A 1 118 ? 10.492 3.987 -11.681 1.00 95.31 118 ASN A CA 1
ATOM 980 C C . ASN A 1 118 ? 9.121 3.456 -12.078 1.00 95.31 118 ASN A C 1
ATOM 982 O O . ASN A 1 118 ? 8.594 3.895 -13.095 1.00 95.31 118 ASN A O 1
ATOM 986 N N . LEU A 1 119 ? 8.568 2.539 -11.293 1.00 95.38 119 LEU A N 1
ATOM 987 C CA . LEU A 1 119 ? 7.270 1.914 -11.513 1.00 95.38 119 LEU A CA 1
ATOM 988 C C . LEU A 1 119 ? 6.276 2.407 -10.464 1.00 95.38 119 LEU A C 1
ATOM 990 O O . LEU A 1 119 ? 6.586 2.433 -9.274 1.00 95.38 119 LEU A O 1
ATOM 994 N N . ILE A 1 120 ? 5.076 2.766 -10.902 1.00 93.62 120 ILE A N 1
ATOM 995 C CA . ILE A 1 120 ? 4.004 3.284 -10.055 1.00 93.62 120 ILE A CA 1
ATOM 996 C C . ILE A 1 120 ? 2.776 2.392 -10.261 1.00 93.62 120 ILE A C 1
ATOM 998 O O . ILE A 1 120 ? 2.191 2.389 -11.346 1.00 93.62 120 ILE A O 1
ATOM 1002 N N . PRO A 1 121 ? 2.393 1.576 -9.266 1.00 91.62 121 PRO A N 1
ATOM 1003 C CA . PRO A 1 121 ? 1.204 0.744 -9.381 1.00 91.62 121 PRO A CA 1
ATOM 1004 C C . PRO A 1 121 ? -0.076 1.581 -9.311 1.00 91.62 121 PRO A C 1
ATOM 1006 O O . PRO A 1 121 ? -0.304 2.274 -8.323 1.00 91.62 121 PRO A O 1
ATOM 1009 N N . CYS A 1 122 ? -0.970 1.421 -10.288 1.00 89.00 122 CYS A N 1
ATOM 1010 C CA . CYS A 1 122 ? -2.344 1.911 -10.205 1.00 89.00 122 CYS A CA 1
ATOM 1011 C C . CYS A 1 122 ? -3.306 0.723 -10.071 1.00 89.00 122 CYS A C 1
ATOM 1013 O O . CYS A 1 122 ? -3.693 0.081 -11.051 1.00 89.00 122 CYS A O 1
ATOM 1015 N N . LEU A 1 123 ? -3.671 0.397 -8.827 1.00 80.69 123 LEU A N 1
ATOM 1016 C CA . LEU A 1 123 ? -4.527 -0.757 -8.527 1.00 80.69 123 LEU A CA 1
ATOM 1017 C C . LEU A 1 123 ? -5.961 -0.582 -9.042 1.00 80.69 123 LEU A C 1
ATOM 1019 O O . LEU A 1 123 ? -6.587 -1.571 -9.419 1.00 80.69 123 LEU A O 1
ATOM 1023 N N . GLU A 1 124 ? -6.468 0.653 -9.061 1.00 85.44 124 GLU A N 1
ATOM 1024 C CA . GLU A 1 124 ? -7.820 0.970 -9.540 1.00 85.44 124 GLU A CA 1
ATOM 1025 C C . GLU A 1 124 ? -7.955 0.677 -11.036 1.00 85.44 124 GLU A C 1
ATOM 1027 O O . GLU A 1 124 ? -8.912 0.034 -11.465 1.00 85.44 124 GLU A O 1
ATOM 1032 N N . GLU A 1 125 ? -6.944 1.060 -11.813 1.00 88.88 125 GLU A N 1
ATOM 1033 C CA . GLU A 1 125 ? -6.929 0.867 -13.262 1.00 88.88 125 GLU A CA 1
ATOM 1034 C C . GLU A 1 125 ? -6.322 -0.470 -13.692 1.00 88.88 125 GLU A C 1
ATOM 1036 O O . GLU A 1 125 ? -6.400 -0.831 -14.863 1.00 88.88 125 GLU A O 1
ATOM 1041 N N . ARG A 1 126 ? -5.744 -1.228 -12.750 1.00 88.25 126 ARG A N 1
ATOM 1042 C CA . ARG A 1 126 ? -4.996 -2.473 -13.006 1.00 88.25 126 ARG A CA 1
ATOM 1043 C C . ARG A 1 126 ? -3.830 -2.268 -13.975 1.00 88.25 126 ARG A C 1
ATOM 1045 O O . ARG A 1 126 ? -3.521 -3.151 -14.772 1.00 88.25 126 ARG A O 1
ATOM 1052 N N . LYS A 1 127 ? -3.181 -1.111 -13.875 1.00 92.00 127 LYS A N 1
ATOM 1053 C CA . LYS A 1 127 ? -2.072 -0.692 -14.733 1.00 92.00 127 LYS A CA 1
ATOM 1054 C C . LYS A 1 127 ? -0.820 -0.430 -13.916 1.00 92.00 127 LYS A C 1
ATOM 1056 O O . LYS A 1 127 ? -0.873 -0.189 -12.707 1.00 92.00 127 LYS A O 1
ATOM 1061 N N . ILE A 1 128 ? 0.317 -0.472 -14.597 1.00 93.94 128 ILE A N 1
ATOM 1062 C CA . ILE A 1 128 ? 1.589 0.004 -14.065 1.00 93.94 128 ILE A CA 1
ATOM 1063 C C . ILE A 1 128 ? 1.949 1.240 -14.869 1.00 93.94 128 ILE A C 1
ATOM 1065 O O . ILE A 1 128 ? 1.924 1.202 -16.093 1.00 93.94 128 ILE A O 1
ATOM 1069 N N . TYR A 1 129 ? 2.277 2.319 -14.181 1.00 95.50 129 TYR A N 1
ATOM 1070 C CA . TYR A 1 129 ? 2.802 3.536 -14.776 1.00 95.50 129 TYR A CA 1
ATOM 1071 C C . TYR A 1 129 ? 4.314 3.600 -14.572 1.00 95.50 129 TYR A C 1
ATOM 1073 O O . TYR A 1 129 ? 4.863 2.942 -13.684 1.00 95.50 129 TYR A O 1
ATOM 1081 N N . TYR A 1 130 ? 4.997 4.404 -15.378 1.00 95.31 130 TYR A N 1
ATOM 1082 C CA . TYR A 1 130 ? 6.394 4.752 -15.173 1.00 95.31 130 TYR A CA 1
ATOM 1083 C C . TYR A 1 130 ? 6.609 6.260 -15.267 1.00 95.31 130 TYR A C 1
ATOM 1085 O O . TYR A 1 130 ? 5.853 6.975 -15.923 1.00 95.31 130 TYR A O 1
ATOM 1093 N N . LEU A 1 131 ? 7.666 6.746 -14.616 1.00 94.00 131 LEU A N 1
ATOM 1094 C CA . LEU A 1 131 ? 8.064 8.150 -14.723 1.00 94.00 131 LEU A CA 1
ATOM 1095 C C . LEU A 1 131 ? 8.857 8.388 -16.006 1.00 94.00 131 LEU A C 1
ATOM 1097 O O . LEU A 1 131 ? 9.951 7.842 -16.175 1.00 94.00 131 LEU A O 1
ATOM 1101 N N . THR A 1 132 ? 8.344 9.257 -16.869 1.00 93.50 132 THR A N 1
ATOM 1102 C CA . THR A 1 132 ? 9.024 9.723 -18.084 1.00 93.50 132 THR A CA 1
ATOM 1103 C C . THR A 1 132 ? 10.133 10.731 -17.754 1.00 93.50 132 THR A C 1
ATOM 1105 O O . THR A 1 132 ? 10.406 11.016 -16.588 1.00 93.50 132 THR A O 1
ATOM 1108 N N . ASP A 1 133 ? 10.824 11.257 -18.766 1.00 90.00 133 ASP A N 1
ATOM 1109 C CA . ASP A 1 133 ? 11.828 12.324 -18.601 1.00 90.00 133 ASP A CA 1
ATOM 1110 C C . ASP A 1 133 ? 11.245 13.735 -18.711 1.00 90.00 133 ASP A C 1
ATOM 1112 O O . ASP A 1 133 ? 11.972 14.719 -18.579 1.00 90.00 133 ASP A O 1
ATOM 1116 N N . LYS A 1 134 ? 9.937 13.858 -18.952 1.00 92.75 134 LYS A N 1
ATOM 1117 C CA . LYS A 1 134 ? 9.288 15.159 -19.084 1.00 92.75 134 LYS A CA 1
ATOM 1118 C C . LYS A 1 134 ? 9.011 15.728 -17.695 1.00 92.75 134 LYS A C 1
ATOM 1120 O O . LYS A 1 134 ? 8.235 15.121 -16.955 1.00 92.75 134 LYS A O 1
ATOM 1125 N N . PRO A 1 135 ? 9.625 16.861 -17.320 1.00 92.06 135 PRO A N 1
ATOM 1126 C CA . PRO A 1 135 ? 9.425 17.434 -16.003 1.00 92.06 135 PRO A CA 1
ATOM 1127 C C . PRO A 1 135 ? 8.010 18.002 -15.869 1.00 92.06 135 PRO A C 1
ATOM 1129 O O . PRO A 1 135 ? 7.490 18.620 -16.799 1.00 92.06 135 PRO A O 1
ATOM 1132 N N . VAL A 1 136 ? 7.411 17.837 -14.692 1.00 91.69 136 VAL A N 1
ATOM 1133 C CA . VAL A 1 136 ? 6.106 18.411 -14.342 1.00 91.69 136 VAL A CA 1
ATOM 1134 C C . VAL A 1 136 ? 6.286 19.323 -13.131 1.00 91.69 136 VAL A C 1
ATOM 1136 O O . VAL A 1 136 ? 6.761 18.854 -12.090 1.00 91.69 136 VAL A O 1
ATOM 1139 N N . PRO A 1 137 ? 5.926 20.618 -13.232 1.00 92.00 137 PRO A N 1
ATOM 1140 C CA . PRO A 1 137 ? 6.061 21.546 -12.119 1.00 92.00 137 PRO A CA 1
ATOM 1141 C C . PRO A 1 137 ? 5.203 21.092 -10.938 1.00 92.00 137 PRO A C 1
ATOM 1143 O O . PRO A 1 137 ? 4.087 20.611 -11.120 1.00 92.00 137 PRO A O 1
ATOM 1146 N N . ASN A 1 138 ? 5.731 21.258 -9.727 1.00 91.75 138 ASN A N 1
ATOM 1147 C CA . ASN A 1 138 ? 5.033 20.886 -8.504 1.00 91.75 138 ASN A CA 1
ATOM 1148 C C . ASN A 1 138 ? 3.838 21.827 -8.275 1.00 91.75 138 ASN A C 1
ATOM 1150 O O . ASN A 1 138 ? 4.055 23.020 -8.048 1.00 91.75 138 ASN A O 1
ATOM 1154 N N . PRO A 1 139 ? 2.586 21.337 -8.340 1.00 92.38 139 PRO A N 1
ATOM 1155 C CA . PRO A 1 139 ? 1.413 22.190 -8.182 1.00 92.38 139 PRO A CA 1
ATOM 1156 C C . PRO A 1 139 ? 1.106 22.485 -6.707 1.00 92.38 139 PRO A C 1
ATOM 1158 O O . PRO A 1 139 ? 0.227 23.294 -6.406 1.00 92.38 139 PRO A O 1
ATOM 1161 N N . TYR A 1 140 ? 1.780 21.809 -5.773 1.00 92.00 140 TYR A N 1
ATOM 1162 C CA . TYR A 1 140 ? 1.493 21.895 -4.350 1.00 92.00 140 TYR A CA 1
ATOM 1163 C C . TYR A 1 140 ? 2.317 22.984 -3.664 1.00 92.00 140 TYR A C 1
ATOM 1165 O O . TYR A 1 140 ? 3.440 23.301 -4.044 1.00 92.00 140 TYR A O 1
ATOM 1173 N N . LYS A 1 141 ? 1.765 23.538 -2.583 1.00 93.94 141 LYS A N 1
ATOM 1174 C CA . LYS A 1 141 ? 2.458 24.522 -1.746 1.00 93.94 141 LYS A CA 1
ATOM 1175 C C . LYS A 1 141 ? 3.650 23.881 -1.028 1.00 93.94 141 LYS A C 1
ATOM 1177 O O . LYS A 1 141 ? 3.484 22.823 -0.414 1.00 93.94 141 LYS A O 1
ATOM 1182 N N . GLU A 1 142 ? 4.801 24.554 -1.032 1.00 94.88 14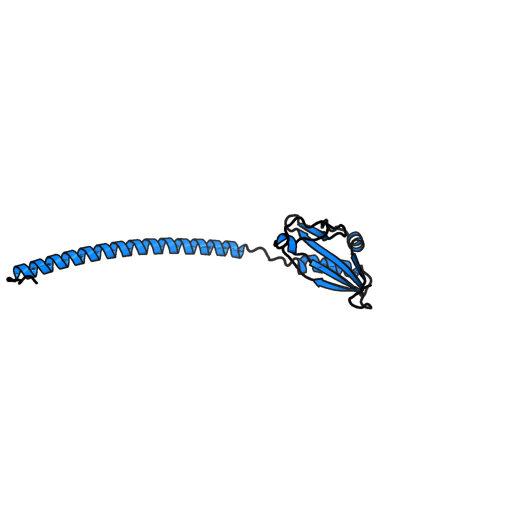2 GLU A N 1
ATOM 1183 C CA . GLU A 1 142 ? 5.997 24.145 -0.286 1.00 94.88 142 GLU A CA 1
ATOM 1184 C C . GLU A 1 142 ? 5.671 23.833 1.186 1.00 94.88 142 GLU A C 1
ATOM 1186 O O . GLU A 1 142 ? 4.886 24.529 1.837 1.00 94.88 142 GLU A O 1
ATOM 1191 N N . GLY A 1 143 ? 6.226 22.729 1.691 1.00 91.31 143 GLY A N 1
ATOM 1192 C CA . GLY A 1 143 ? 5.969 22.223 3.041 1.00 91.31 143 GLY A CA 1
ATOM 1193 C C . GLY A 1 143 ? 4.722 21.341 3.187 1.00 91.31 143 GLY A C 1
ATOM 1194 O O . GLY A 1 143 ? 4.543 20.722 4.234 1.00 91.31 143 GLY A O 1
ATOM 1195 N N . SER A 1 144 ? 3.868 21.233 2.164 1.00 90.94 144 SER A N 1
ATOM 1196 C CA . SER A 1 144 ? 2.741 20.290 2.188 1.00 90.94 144 SER A CA 1
ATOM 1197 C C . SER A 1 144 ? 3.188 18.845 1.935 1.00 90.94 144 SER A C 1
ATOM 1199 O O . SER A 1 144 ? 4.198 18.591 1.280 1.00 90.94 144 SER A O 1
ATOM 1201 N N . ILE A 1 145 ? 2.394 17.872 2.400 1.00 85.94 145 ILE A N 1
ATOM 1202 C CA . ILE A 1 145 ? 2.619 16.447 2.094 1.00 85.94 145 ILE A CA 1
ATOM 1203 C C . ILE A 1 145 ? 2.645 16.223 0.575 1.00 85.94 145 ILE A C 1
ATOM 1205 O O . ILE A 1 145 ? 3.492 15.478 0.087 1.00 85.94 145 ILE A O 1
ATOM 1209 N N . GLY A 1 146 ? 1.761 16.900 -0.167 1.00 84.94 146 GLY A N 1
ATOM 1210 C CA . GLY A 1 146 ? 1.732 16.846 -1.629 1.00 84.94 146 GLY A CA 1
ATOM 1211 C C . GLY A 1 146 ? 3.039 17.333 -2.249 1.00 84.94 146 GLY A C 1
ATOM 1212 O O . GLY A 1 146 ? 3.576 16.668 -3.124 1.00 84.94 146 GLY A O 1
ATOM 1213 N N . TYR A 1 147 ? 3.617 18.418 -1.726 1.00 88.12 147 TYR A N 1
ATOM 1214 C CA . TYR A 1 147 ? 4.880 18.954 -2.230 1.00 88.12 147 TYR A CA 1
ATOM 1215 C C . TYR A 1 147 ? 6.035 17.955 -2.115 1.00 88.12 147 TYR A C 1
ATOM 1217 O O . TYR A 1 147 ? 6.764 17.768 -3.084 1.00 88.12 147 TYR A O 1
ATOM 1225 N N . TYR A 1 148 ? 6.169 17.269 -0.976 1.00 84.44 148 TYR A N 1
ATOM 1226 C CA . TYR A 1 148 ? 7.231 16.275 -0.768 1.00 84.44 148 TYR A CA 1
ATOM 1227 C C . TYR A 1 148 ? 7.000 14.945 -1.497 1.00 84.44 148 TYR A C 1
ATOM 1229 O O . TYR A 1 148 ? 7.954 14.204 -1.718 1.00 84.44 148 TYR A O 1
ATOM 1237 N N . ASN A 1 149 ? 5.751 14.624 -1.848 1.00 82.00 149 ASN A N 1
ATOM 1238 C CA . ASN A 1 149 ? 5.405 13.402 -2.581 1.00 82.00 149 ASN A CA 1
ATOM 1239 C C . ASN A 1 149 ? 5.246 13.627 -4.092 1.00 82.00 149 ASN A C 1
ATOM 1241 O O . ASN A 1 149 ? 5.031 12.657 -4.821 1.00 82.00 149 ASN A O 1
ATOM 1245 N N . HIS A 1 150 ? 5.328 14.876 -4.561 1.00 82.69 150 HIS A N 1
ATOM 1246 C CA . HIS A 1 150 ? 5.184 15.2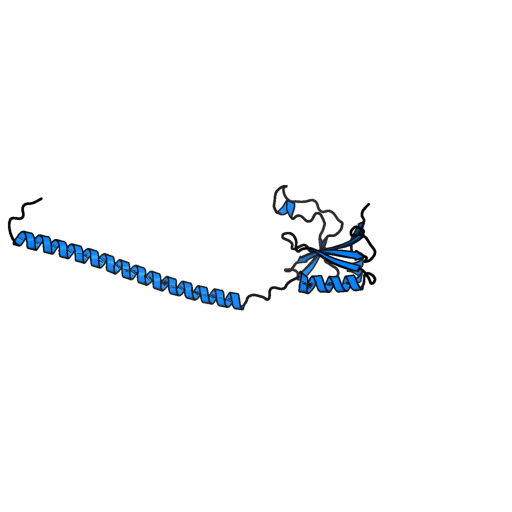09 -5.973 1.00 82.69 150 HIS A CA 1
ATOM 1247 C C . HIS A 1 150 ? 6.268 14.520 -6.792 1.00 82.69 150 HIS A C 1
ATOM 1249 O O . HIS A 1 150 ? 7.466 14.686 -6.548 1.00 82.69 150 HIS A O 1
ATOM 1255 N N . GLN A 1 151 ? 5.838 13.758 -7.789 1.00 80.81 151 GLN A N 1
ATOM 1256 C CA . GLN A 1 151 ? 6.741 13.194 -8.773 1.00 80.81 151 GLN A CA 1
ATOM 1257 C C . GLN A 1 151 ? 7.046 14.306 -9.773 1.00 80.81 151 GLN A C 1
ATOM 1259 O O . GLN A 1 151 ? 6.171 14.753 -10.505 1.00 80.81 151 GLN A O 1
ATOM 1264 N N . ASN A 1 152 ? 8.290 14.783 -9.800 1.00 86.31 152 ASN A N 1
ATOM 1265 C CA . ASN A 1 152 ? 8.715 15.897 -10.659 1.00 86.31 152 ASN A CA 1
ATOM 1266 C C . ASN A 1 152 ? 8.663 15.583 -12.169 1.00 86.31 152 ASN A C 1
ATOM 1268 O O . ASN A 1 152 ? 9.205 16.347 -12.964 1.00 86.31 152 ASN A O 1
ATOM 1272 N N . PHE A 1 153 ? 8.055 14.467 -12.571 1.00 91.44 153 PHE A N 1
ATOM 1273 C CA . PHE A 1 153 ? 8.034 13.944 -13.929 1.00 91.44 153 PHE A CA 1
ATOM 1274 C C . PHE A 1 153 ? 6.645 13.418 -14.295 1.00 91.44 153 PHE A C 1
ATOM 1276 O O . PHE A 1 153 ? 5.920 12.928 -13.433 1.00 91.44 153 PHE A O 1
ATOM 1283 N N . GLU A 1 154 ? 6.300 13.497 -15.580 1.00 92.88 154 GLU A N 1
ATOM 1284 C CA . GLU A 1 154 ? 5.044 12.974 -16.125 1.00 92.88 154 GLU A CA 1
ATOM 1285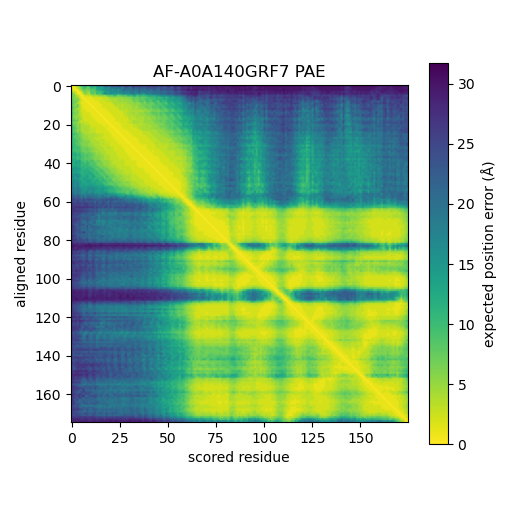 C C . GLU A 1 154 ? 5.008 11.444 -16.013 1.00 92.88 154 GLU A C 1
ATOM 1287 O O . GLU A 1 154 ? 6.007 10.767 -16.281 1.00 92.88 154 GLU A O 1
ATOM 1292 N N . GLU A 1 155 ? 3.846 10.912 -15.640 1.00 93.62 155 GLU A N 1
ATOM 1293 C CA . GLU A 1 155 ? 3.555 9.481 -15.605 1.00 93.62 155 GLU A CA 1
ATOM 1294 C C . GLU A 1 155 ? 3.023 9.023 -16.968 1.00 93.62 155 GLU A C 1
ATOM 1296 O O . GLU A 1 155 ? 2.178 9.681 -17.572 1.00 93.62 155 GLU A O 1
ATOM 1301 N N . ALA A 1 156 ? 3.500 7.879 -17.452 1.00 95.62 156 ALA A N 1
ATOM 1302 C CA . ALA A 1 156 ? 2.979 7.229 -18.650 1.00 95.62 156 ALA A CA 1
ATOM 1303 C C . ALA A 1 156 ? 2.725 5.747 -18.377 1.00 95.62 156 ALA A C 1
ATOM 1305 O O . ALA A 1 156 ? 3.380 5.143 -17.528 1.00 95.62 156 ALA A O 1
ATOM 1306 N N . GLU A 1 157 ? 1.751 5.162 -19.069 1.00 96.88 157 GLU A N 1
ATOM 1307 C CA . GLU A 1 157 ? 1.440 3.740 -18.933 1.00 96.88 157 GLU A CA 1
ATOM 1308 C C . GLU A 1 157 ? 2.640 2.892 -19.374 1.00 96.88 157 GLU A C 1
ATOM 1310 O O . GLU A 1 157 ? 3.272 3.160 -20.400 1.00 96.88 157 GLU A O 1
ATOM 1315 N N . LEU A 1 158 ? 2.979 1.883 -18.572 1.00 96.62 158 LEU A N 1
ATOM 1316 C CA . LEU A 1 158 ? 4.032 0.936 -18.894 1.00 96.62 158 LEU A CA 1
ATOM 1317 C C . LEU A 1 158 ? 3.578 0.086 -20.092 1.00 96.62 158 LEU A C 1
ATOM 1319 O O . LEU A 1 158 ? 2.508 -0.515 -20.019 1.00 96.62 158 LEU A O 1
ATOM 1323 N N . PRO A 1 159 ? 4.373 -0.005 -21.171 1.00 95.69 159 PRO A N 1
ATOM 1324 C CA . PRO A 1 159 ? 4.035 -0.850 -22.309 1.00 95.69 159 PRO A CA 1
ATOM 1325 C C . PRO A 1 159 ? 3.889 -2.324 -21.917 1.00 95.69 159 PRO A C 1
ATOM 1327 O O . PRO A 1 159 ? 4.646 -2.824 -21.086 1.00 95.69 159 PRO A O 1
ATOM 1330 N N . ASP A 1 160 ? 2.986 -3.039 -22.587 1.00 92.44 160 ASP A N 1
ATOM 1331 C CA . ASP A 1 160 ? 2.782 -4.478 -22.362 1.00 92.44 160 ASP A CA 1
ATOM 1332 C C . ASP A 1 160 ? 3.911 -5.353 -22.935 1.00 92.44 160 ASP A C 1
ATOM 1334 O O . ASP A 1 160 ? 4.062 -6.518 -2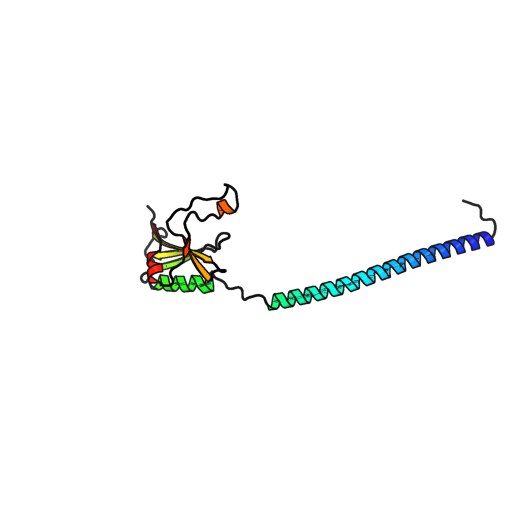2.557 1.00 92.44 160 ASP A O 1
ATOM 1338 N N . ASP A 1 161 ? 4.714 -4.824 -23.863 1.00 94.62 161 ASP A N 1
ATOM 1339 C CA . ASP A 1 161 ? 5.778 -5.576 -24.515 1.00 94.62 161 ASP A CA 1
ATOM 1340 C C . ASP A 1 161 ? 7.166 -5.270 -23.928 1.00 94.62 161 ASP A C 1
ATOM 1342 O O . ASP A 1 161 ? 7.578 -4.123 -23.741 1.00 94.62 161 ASP A O 1
ATOM 1346 N N . ILE A 1 162 ? 7.936 -6.332 -23.670 1.00 93.88 162 ILE A N 1
ATOM 1347 C CA . ILE A 1 162 ? 9.249 -6.227 -23.020 1.00 93.88 162 ILE A CA 1
ATOM 1348 C C . ILE A 1 162 ? 10.234 -5.373 -23.831 1.00 93.88 162 ILE A C 1
ATOM 1350 O O . ILE A 1 162 ? 11.070 -4.698 -23.240 1.00 93.88 162 ILE A O 1
ATOM 1354 N N . ASN A 1 163 ? 10.156 -5.370 -25.164 1.00 93.62 163 ASN A N 1
ATOM 1355 C CA . ASN A 1 163 ? 11.094 -4.607 -25.991 1.00 93.62 163 ASN A CA 1
ATOM 1356 C C . ASN A 1 163 ? 10.863 -3.097 -25.852 1.00 93.62 163 ASN A C 1
ATOM 1358 O O . ASN A 1 163 ? 11.823 -2.342 -25.707 1.00 93.62 163 ASN A O 1
ATOM 1362 N N . SER A 1 164 ? 9.609 -2.656 -25.819 1.00 95.81 164 SER A N 1
ATOM 1363 C CA . SER A 1 164 ? 9.255 -1.273 -25.517 1.00 95.81 164 SER A CA 1
ATOM 1364 C C . SER A 1 164 ? 9.652 -0.897 -24.098 1.00 95.81 164 SER A C 1
ATOM 1366 O O . SER A 1 164 ? 10.193 0.189 -23.903 1.00 95.81 164 SER A O 1
ATOM 1368 N N . ILE A 1 165 ? 9.494 -1.803 -23.123 1.00 95.56 165 ILE A N 1
ATOM 1369 C CA . ILE A 1 165 ? 9.992 -1.567 -21.760 1.00 95.56 165 ILE A CA 1
ATOM 1370 C C . ILE A 1 165 ? 11.517 -1.366 -21.754 1.00 95.56 165 ILE A C 1
ATOM 1372 O O . ILE A 1 165 ? 12.019 -0.460 -21.094 1.00 95.56 165 ILE A O 1
ATOM 1376 N N . LEU A 1 166 ? 12.276 -2.165 -22.512 1.00 93.31 166 LEU A N 1
ATOM 1377 C CA . LEU A 1 166 ? 13.732 -2.005 -22.622 1.00 93.31 166 LEU A CA 1
ATOM 1378 C C . LEU A 1 166 ? 14.132 -0.647 -23.214 1.00 93.31 166 LEU A C 1
ATOM 1380 O O . LEU A 1 166 ? 15.160 -0.095 -22.817 1.00 93.31 166 LEU A O 1
ATOM 1384 N N . ASN A 1 167 ? 13.326 -0.112 -24.134 1.00 93.88 167 ASN A N 1
ATOM 1385 C CA . ASN A 1 167 ? 13.578 1.166 -24.802 1.00 93.88 167 ASN A CA 1
ATOM 1386 C C . ASN A 1 167 ? 13.300 2.385 -23.913 1.00 93.88 167 ASN A C 1
ATOM 1388 O O . ASN A 1 167 ? 13.886 3.439 -24.144 1.00 93.88 167 ASN A O 1
ATOM 1392 N N . ILE A 1 168 ? 12.437 2.253 -22.903 1.00 95.38 168 ILE A N 1
ATOM 1393 C CA . ILE A 1 168 ? 12.134 3.333 -21.948 1.00 95.38 168 ILE A CA 1
ATOM 1394 C C . ILE A 1 168 ? 13.032 3.307 -20.703 1.00 95.38 168 ILE A C 1
ATOM 1396 O O . ILE A 1 168 ? 12.903 4.174 -19.838 1.00 95.38 168 ILE A O 1
ATOM 1400 N N . LEU A 1 169 ? 13.934 2.323 -20.582 1.00 93.75 169 LEU A N 1
ATOM 1401 C CA . LEU A 1 169 ? 14.896 2.286 -19.483 1.00 93.75 169 LEU A CA 1
ATOM 1402 C C . LEU A 1 169 ? 15.816 3.504 -19.546 1.00 93.75 169 LEU A C 1
ATOM 1404 O O . LEU A 1 169 ? 16.526 3.734 -20.527 1.00 93.75 169 LEU A O 1
ATOM 1408 N N . LYS A 1 170 ? 15.864 4.239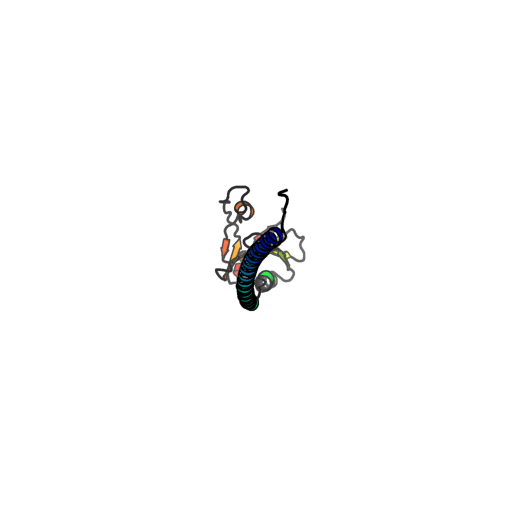 -18.442 1.00 92.50 170 LYS A N 1
ATOM 1409 C CA . LYS A 1 170 ? 16.745 5.389 -18.284 1.00 92.50 170 LYS A CA 1
ATOM 1410 C C . LYS A 1 170 ? 18.153 4.912 -17.986 1.00 92.50 170 LYS A C 1
ATOM 1412 O O . LYS A 1 170 ? 18.333 3.861 -17.382 1.00 92.50 170 LYS A O 1
ATOM 1417 N N . THR A 1 171 ? 19.154 5.688 -18.381 1.00 90.50 171 THR A N 1
ATOM 1418 C CA . THR A 1 171 ? 20.554 5.397 -18.052 1.00 90.50 171 THR A CA 1
ATOM 1419 C C . THR A 1 171 ? 21.054 6.446 -17.075 1.00 90.50 171 THR A C 1
ATOM 1421 O O . THR A 1 171 ? 20.982 7.640 -17.353 1.00 90.50 171 THR A O 1
ATOM 1424 N N . TYR A 1 172 ? 21.552 6.000 -15.931 1.00 87.12 172 TYR A N 1
ATOM 1425 C CA . TYR A 1 172 ? 22.358 6.819 -15.044 1.00 87.12 172 TYR A CA 1
ATOM 1426 C C . TYR A 1 172 ? 23.825 6.600 -15.402 1.00 87.12 172 TYR A C 1
ATOM 1428 O O . TYR A 1 172 ? 24.257 5.452 -15.513 1.00 87.12 172 TYR A O 1
ATOM 1436 N N . LYS A 1 173 ? 24.553 7.700 -15.598 1.00 82.50 173 LYS A N 1
ATOM 1437 C CA . LYS A 1 173 ? 26.008 7.705 -15.706 1.00 82.50 173 LYS A CA 1
ATOM 1438 C C . LYS A 1 173 ? 26.569 8.751 -14.770 1.00 82.50 173 LYS A C 1
ATOM 1440 O O . LYS A 1 173 ? 26.065 9.877 -14.748 1.00 82.50 173 LYS A O 1
ATOM 1445 N N . LYS A 1 174 ? 27.596 8.397 -14.010 1.00 75.31 174 LYS A N 1
ATOM 1446 C CA . LYS A 1 174 ? 28.314 9.371 -13.190 1.00 75.31 174 LYS A CA 1
ATOM 1447 C C . LYS A 1 174 ? 29.328 10.110 -14.058 1.00 75.31 174 LYS A C 1
ATOM 1449 O O . LYS A 1 174 ? 30.240 9.496 -14.602 1.00 75.31 174 LYS A O 1
ATOM 1454 N N . SER A 1 175 ? 29.110 11.415 -14.191 1.00 62.44 175 SER A N 1
ATOM 1455 C CA . SER A 1 175 ? 30.033 12.362 -14.821 1.00 62.44 175 SER A CA 1
ATOM 1456 C C . SER A 1 175 ? 31.300 12.570 -13.999 1.00 62.44 175 SER A C 1
ATOM 1458 O O . SER A 1 175 ? 31.203 12.520 -12.748 1.00 62.44 175 SER A O 1
#

Mean predicted aligned error: 11.92 Å

Radius of gyration: 37.03 Å; Cα contacts (8 Å, |Δi|>4): 179; chains: 1; bounding box: 76×39×103 Å

Solvent-accessible surface area (backbone atoms only — not comparable to full-atom values): 10183 Å² total; per-residue (Å²): 131,84,86,81,89,47,74,68,56,55,51,50,53,51,52,53,50,52,51,54,50,50,54,52,49,53,53,50,52,53,49,49,55,54,49,52,55,50,50,57,51,48,53,57,50,51,51,57,48,50,55,51,50,49,58,50,58,75,59,54,69,80,83,76,53,57,59,72,74,48,48,48,57,51,50,51,59,52,44,71,69,49,61,92,57,48,46,73,47,82,44,69,68,40,74,91,63,43,35,28,43,38,39,39,34,46,65,92,52,66,101,49,47,32,35,32,49,43,39,30,64,36,78,90,79,73,44,46,28,27,60,50,90,50,74,37,82,76,88,46,59,85,91,37,74,59,40,79,59,52,66,60,32,41,75,42,76,55,63,94,46,69,68,60,45,63,71,66,47,41,75,48,71,74,128

Secondary structure (DSSP, 8-state):
-PPP-SHHHHHHHHHHHHHHHHHHHHHHHHHHHHHHHHHHHHHHHHHHHHHHHHHHHHT------HIIIIIHHHHHHHHHHSTTT-EEEEEEEETTTTEEEEEEE-TTS-TTEEEEEEEEEETTTTEEEEEEEEE----SPTTSHHHHH--SEEEEEPPSSHHHHHHT-EEEE--

Sequence (175 aa):
MKEINSLSEIINEYSLEVERFSEKRDIYEKNVQKHEALISKYEKLIESHKEKIEKLSAKKPKRINFVKEVVQPLVRIINDKLSKGHRYEILGPYGLNGNILVKFIPGDCDEYDYKYINLIPCLEERKIYYLTDKPVPNPYKEGSIGYYNHQNFEEAELPDDINSILNILKTYKKS

pLDDT: mean 88.33, std 9.23, range [52.75, 97.56]